Protein AF-A0A9P0ZAF4-F1 (afdb_monomer_lite)

Secondary structure (DSSP, 8-state):
-HHHHHHH-TT--HHHHHHHHHHHH-----HHHHHHHHHHHHHHHHHHHHHHHHHHHHHHHHHHHHSTTPPP--------

Radius of gyration: 19.59 Å; chains: 1; bounding box: 47×17×46 Å

Structure (mmCIF, N/CA/C/O backbone):
data_AF-A0A9P0ZAF4-F1
#
_e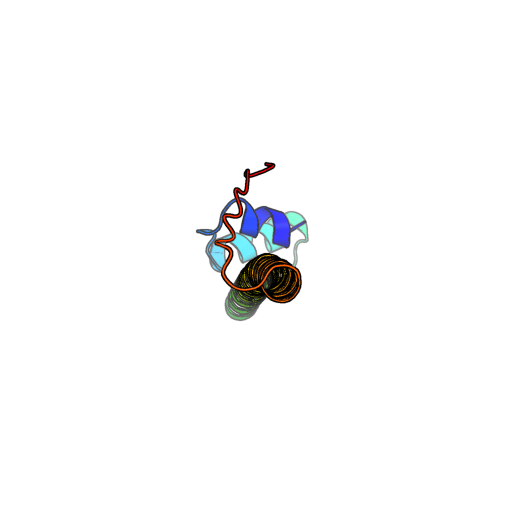ntry.id   AF-A0A9P0ZAF4-F1
#
loop_
_atom_site.group_PDB
_atom_site.id
_atom_site.type_symbol
_atom_site.label_atom_id
_atom_site.label_alt_id
_atom_site.label_comp_id
_atom_site.label_asym_id
_atom_site.label_entity_id
_atom_site.label_seq_id
_atom_site.pdbx_PDB_ins_code
_atom_site.Cartn_x
_atom_site.Cartn_y
_atom_site.Cartn_z
_atom_site.occupancy
_atom_site.B_iso_or_equiv
_atom_site.auth_seq_id
_atom_site.auth_comp_id
_atom_site.auth_asym_id
_atom_site.auth_atom_id
_atom_site.pdbx_PDB_model_num
ATOM 1 N N . MET A 1 1 ? -14.154 -8.220 0.142 1.00 62.88 1 MET A N 1
ATOM 2 C CA . MET A 1 1 ? -15.404 -7.627 0.666 1.00 62.88 1 MET A CA 1
ATOM 3 C C . MET A 1 1 ? -15.223 -6.219 1.247 1.00 62.88 1 MET A C 1
ATOM 5 O O . MET A 1 1 ? -15.744 -5.295 0.645 1.00 62.88 1 MET A O 1
ATOM 9 N N . TYR A 1 2 ? -14.497 -5.992 2.357 1.00 71.69 2 TYR A N 1
ATOM 10 C CA . TYR A 1 2 ? -14.231 -4.610 2.836 1.00 71.69 2 TYR A CA 1
ATOM 11 C C . TYR A 1 2 ? -12.990 -3.964 2.220 1.00 71.69 2 TYR A C 1
ATOM 13 O O . TYR A 1 2 ? -12.991 -2.761 1.996 1.00 71.69 2 TYR A O 1
ATOM 21 N N . GLU A 1 3 ? -11.970 -4.764 1.894 1.00 72.62 3 GLU A N 1
ATOM 22 C CA . GLU A 1 3 ? -10.822 -4.307 1.097 1.00 72.62 3 GLU A CA 1
ATOM 23 C C . GLU A 1 3 ? -11.279 -3.667 -0.218 1.00 72.62 3 GLU A C 1
ATOM 25 O O . GLU A 1 3 ? -10.896 -2.544 -0.510 1.00 72.62 3 GLU A O 1
ATOM 30 N N . GLU A 1 4 ? -12.165 -4.335 -0.960 1.00 77.12 4 GLU A N 1
ATOM 31 C CA . GLU A 1 4 ? -12.712 -3.836 -2.231 1.00 77.12 4 GLU A CA 1
ATOM 32 C C . GLU A 1 4 ? -13.515 -2.544 -2.046 1.00 77.12 4 GLU A C 1
ATOM 34 O O . GLU A 1 4 ? -13.270 -1.585 -2.763 1.00 77.12 4 GLU A O 1
ATOM 39 N N . LYS A 1 5 ? -14.387 -2.459 -1.029 1.00 75.88 5 LYS A N 1
ATOM 40 C CA . LYS A 1 5 ? -15.144 -1.227 -0.732 1.00 75.88 5 LYS A CA 1
ATOM 41 C C . LYS A 1 5 ? -14.237 -0.035 -0.395 1.00 75.88 5 LYS A C 1
ATOM 43 O O . LYS A 1 5 ? -14.555 1.096 -0.749 1.00 75.88 5 LYS A O 1
ATOM 48 N N . VAL A 1 6 ? -13.118 -0.280 0.290 1.00 75.56 6 VAL A N 1
ATOM 49 C CA . VAL A 1 6 ? -12.115 0.753 0.609 1.00 75.56 6 VAL A CA 1
ATOM 50 C C . VAL A 1 6 ? -11.281 1.114 -0.624 1.00 75.56 6 VAL A C 1
ATOM 52 O O . VAL A 1 6 ? -10.912 2.270 -0.795 1.00 75.56 6 VAL A O 1
ATOM 55 N N . VAL A 1 7 ? -11.004 0.156 -1.511 1.00 73.06 7 VAL A N 1
ATOM 56 C CA . VAL A 1 7 ? -10.322 0.414 -2.791 1.00 73.06 7 VAL A CA 1
ATOM 57 C C . VAL A 1 7 ? -11.215 1.225 -3.741 1.00 73.06 7 VAL A C 1
ATOM 59 O O . VAL A 1 7 ? -10.718 2.121 -4.419 1.00 73.06 7 VAL A O 1
ATOM 62 N N . GLU A 1 8 ? -12.519 0.944 -3.779 1.00 76.50 8 GLU A N 1
ATOM 63 C CA . GLU A 1 8 ? -13.509 1.676 -4.582 1.00 76.50 8 GLU A CA 1
ATOM 64 C C . GLU A 1 8 ? -13.759 3.096 -4.055 1.00 76.50 8 GLU A C 1
ATOM 66 O O . GLU A 1 8 ? -13.909 4.026 -4.849 1.00 76.50 8 GLU A O 1
ATOM 71 N N . ASN A 1 9 ? -13.760 3.285 -2.730 1.00 77.62 9 ASN A N 1
ATOM 72 C CA . ASN A 1 9 ? -13.844 4.598 -2.089 1.00 77.62 9 ASN A CA 1
ATOM 73 C C . ASN A 1 9 ? -12.629 4.860 -1.174 1.00 77.62 9 ASN A C 1
ATOM 75 O O . ASN A 1 9 ? -12.723 4.697 0.048 1.00 77.62 9 ASN A O 1
ATOM 79 N N . PRO A 1 10 ? -11.498 5.328 -1.734 1.00 70.56 10 PRO A N 1
ATOM 80 C CA . PRO A 1 10 ? -10.270 5.559 -0.973 1.00 70.56 10 PRO A CA 1
ATOM 81 C C . PRO A 1 10 ? -10.356 6.726 0.024 1.00 70.56 10 PRO A C 1
ATOM 83 O O . PRO A 1 10 ? -9.451 6.903 0.834 1.00 70.56 10 PRO A O 1
ATOM 86 N N . SER A 1 11 ? -11.429 7.523 0.000 1.00 77.56 11 SER A N 1
ATOM 87 C CA . SER A 1 11 ? -11.681 8.586 0.983 1.00 77.56 11 SER A CA 1
ATOM 88 C C . SER A 1 11 ? -12.498 8.115 2.193 1.00 77.56 11 SER A C 1
ATOM 90 O O . SER A 1 11 ? -12.833 8.933 3.050 1.00 77.56 11 SER A O 1
ATOM 92 N N . MET A 1 12 ? -12.826 6.820 2.275 1.00 81.25 12 MET A N 1
ATOM 93 C CA . MET A 1 12 ? -13.624 6.263 3.367 1.00 81.25 12 MET A CA 1
ATOM 94 C C . MET A 1 12 ? -12.930 6.448 4.722 1.00 81.25 12 MET A C 1
ATOM 96 O O . MET A 1 12 ? -11.801 6.006 4.945 1.00 81.25 12 MET A O 1
ATOM 100 N N . GLY A 1 13 ? -13.637 7.086 5.655 1.00 85.56 13 GLY A N 1
ATOM 101 C CA . GLY A 1 13 ? -13.122 7.368 6.993 1.00 85.56 13 GLY A CA 1
ATOM 102 C C . GLY A 1 13 ? -13.209 6.171 7.947 1.00 85.56 13 GLY A C 1
ATOM 103 O O . GLY A 1 13 ? -14.053 5.285 7.806 1.00 85.56 13 GLY A O 1
ATOM 104 N N . ALA A 1 14 ? -12.390 6.175 9.005 1.00 85.56 14 ALA A N 1
ATOM 105 C CA . ALA A 1 14 ? -12.393 5.117 10.026 1.00 85.56 14 ALA A CA 1
ATOM 106 C C . ALA A 1 14 ? -13.751 4.972 10.742 1.00 85.56 14 ALA A C 1
ATOM 108 O O . ALA A 1 14 ? -14.179 3.862 11.064 1.00 85.56 14 ALA A O 1
ATOM 109 N N . VAL A 1 15 ? -14.451 6.088 10.965 1.00 86.94 15 VAL A N 1
ATOM 110 C CA . VAL A 1 15 ? -15.797 6.110 11.562 1.00 86.94 15 VAL A CA 1
ATOM 111 C C . VAL A 1 15 ? -16.829 5.481 10.626 1.00 86.94 15 VAL A C 1
ATOM 113 O O . VAL A 1 15 ? -17.694 4.729 11.071 1.00 86.94 15 VAL A O 1
ATOM 116 N N . GLU A 1 16 ? -16.717 5.750 9.329 1.00 86.06 16 GLU A N 1
ATOM 117 C CA . GLU A 1 16 ? -17.619 5.224 8.307 1.00 86.06 16 GLU A CA 1
ATOM 118 C C . GLU A 1 16 ? -17.464 3.706 8.166 1.00 86.06 16 GLU A C 1
ATOM 120 O O . GLU A 1 16 ? -18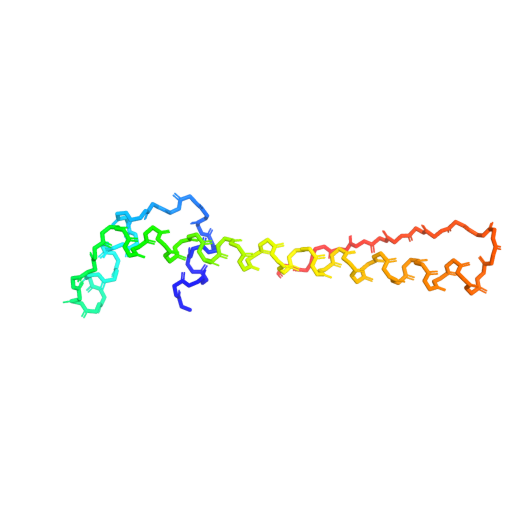.451 2.974 8.260 1.00 86.06 16 GLU A O 1
ATOM 125 N N . LEU A 1 17 ? -16.220 3.218 8.094 1.00 86.12 17 LEU A N 1
ATOM 126 C CA . LEU A 1 17 ? -15.915 1.786 8.079 1.00 86.12 17 LEU A CA 1
ATOM 127 C C . LEU A 1 17 ? -16.429 1.082 9.346 1.00 86.12 17 LEU A C 1
ATOM 129 O O . LEU A 1 17 ? -17.036 0.012 9.277 1.00 86.12 17 LEU A O 1
ATOM 133 N N . LYS A 1 18 ? -16.231 1.697 10.516 1.00 88.25 18 LYS A N 1
ATOM 134 C CA . LYS A 1 18 ? -16.746 1.183 11.793 1.00 88.25 18 LYS A CA 1
ATOM 135 C C . LYS A 1 18 ? -18.272 1.071 11.786 1.00 88.25 18 LYS A C 1
ATOM 137 O O . LYS A 1 18 ? -18.807 0.062 12.246 1.00 88.25 18 LYS A O 1
ATOM 142 N N . ASN A 1 19 ? -18.968 2.091 11.290 1.00 88.19 19 ASN A N 1
ATOM 143 C CA . ASN A 1 19 ? -20.428 2.100 11.226 1.00 88.19 19 ASN A CA 1
ATOM 144 C C . ASN A 1 19 ? -20.956 1.035 10.258 1.00 88.19 19 ASN A C 1
ATOM 146 O O . ASN A 1 19 ? -21.923 0.353 10.592 1.00 88.19 19 ASN A O 1
ATOM 150 N N . LEU A 1 20 ? -20.283 0.832 9.121 1.00 87.62 20 LEU A N 1
ATOM 151 C CA . LEU A 1 20 ? -20.568 -0.248 8.172 1.00 87.62 20 LEU A CA 1
ATOM 152 C C . LEU A 1 20 ? -20.469 -1.627 8.832 1.00 87.62 20 LEU A C 1
ATOM 154 O O . LEU A 1 20 ? -21.427 -2.397 8.800 1.00 87.62 20 LEU A O 1
ATOM 158 N N . ILE A 1 21 ? -19.350 -1.910 9.504 1.00 86.69 21 ILE A N 1
ATOM 159 C CA . ILE A 1 21 ? -19.133 -3.198 10.182 1.00 86.69 21 ILE A CA 1
ATOM 160 C C . ILE A 1 21 ? -20.164 -3.410 11.298 1.00 86.69 21 ILE A C 1
ATOM 162 O O . ILE A 1 21 ? -20.688 -4.512 11.473 1.00 86.69 21 ILE A O 1
ATOM 166 N N . LYS A 1 22 ? -20.493 -2.351 12.046 1.00 88.62 22 LYS A N 1
ATOM 167 C CA . LYS A 1 22 ? -21.511 -2.412 13.097 1.00 88.62 22 LYS A CA 1
ATOM 168 C C . LYS A 1 22 ? -22.907 -2.671 12.531 1.00 88.62 22 LYS A C 1
ATOM 170 O O . LYS A 1 22 ? -23.667 -3.414 13.144 1.00 88.62 22 LYS A O 1
ATOM 175 N N . ALA A 1 23 ? -23.255 -2.083 11.391 1.00 88.69 23 ALA A N 1
ATOM 176 C CA . ALA A 1 23 ? -24.549 -2.300 10.753 1.00 88.69 23 ALA A CA 1
ATOM 177 C C . ALA A 1 23 ? -24.679 -3.721 10.181 1.00 88.69 23 ALA A C 1
ATOM 179 O O . ALA A 1 23 ? -25.714 -4.359 10.356 1.00 88.69 23 ALA A O 1
ATOM 180 N N . GLU A 1 24 ? -23.622 -4.225 9.544 1.00 89.56 24 GLU A N 1
ATOM 181 C CA . GLU A 1 24 ? -23.640 -5.490 8.802 1.00 89.56 24 GLU A CA 1
ATOM 182 C C . GLU A 1 24 ? -23.450 -6.710 9.718 1.00 89.56 24 GLU A C 1
ATOM 184 O O . GLU A 1 24 ? -24.176 -7.695 9.602 1.00 89.56 24 GLU A O 1
ATOM 189 N N . TYR A 1 25 ? -22.542 -6.621 10.695 1.00 86.44 25 TYR A N 1
ATOM 190 C CA . TYR A 1 25 ? -22.183 -7.744 11.571 1.00 86.44 25 TYR A CA 1
ATOM 191 C C . TYR A 1 25 ? -22.616 -7.566 13.031 1.00 86.44 25 TYR A C 1
ATOM 193 O O . TYR A 1 25 ? -22.405 -8.463 13.844 1.00 86.44 25 TYR A O 1
ATOM 201 N N . LYS A 1 26 ? -23.209 -6.418 13.398 1.00 88.31 26 LYS A N 1
ATOM 202 C CA . LYS A 1 26 ? -23.563 -6.066 14.792 1.00 88.31 26 LYS A CA 1
ATOM 203 C C . LYS A 1 26 ? -22.380 -6.136 15.767 1.00 88.31 26 LYS A C 1
ATOM 205 O O . LYS A 1 26 ? -22.566 -6.276 16.974 1.00 88.31 26 LYS A O 1
ATOM 210 N N . LEU A 1 27 ? -21.159 -5.990 15.251 1.00 87.38 27 LEU A N 1
ATOM 211 C CA . LEU A 1 27 ? -19.925 -5.987 16.032 1.00 87.38 27 LEU A CA 1
ATOM 212 C C . LEU A 1 27 ? -19.543 -4.560 16.433 1.00 87.38 27 LEU A C 1
ATOM 214 O O . LEU A 1 27 ? -19.606 -3.629 15.631 1.00 87.38 27 LEU A O 1
ATOM 218 N N . ASN A 1 28 ? -19.096 -4.386 17.676 1.00 84.56 28 ASN A N 1
ATOM 219 C CA . ASN A 1 28 ? -18.517 -3.123 18.127 1.00 84.56 28 ASN A CA 1
ATOM 220 C C . ASN A 1 28 ? -17.008 -3.135 17.881 1.00 84.56 28 ASN A C 1
ATOM 222 O O . ASN A 1 28 ? -16.246 -3.740 18.631 1.00 84.56 28 ASN A O 1
ATOM 226 N N . VAL A 1 29 ? -16.586 -2.428 16.838 1.00 86.31 29 VAL A N 1
ATOM 227 C CA . VAL A 1 29 ? -15.174 -2.196 16.520 1.00 86.31 29 VAL A CA 1
ATOM 228 C C . VAL A 1 29 ? -14.769 -0.815 17.037 1.00 86.31 29 VAL A C 1
ATOM 230 O O . VAL A 1 29 ? -15.542 0.142 16.945 1.00 86.31 29 VAL A O 1
ATOM 233 N N . SER A 1 30 ? -13.573 -0.685 17.611 1.00 89.56 30 SER A N 1
ATOM 234 C CA . SER A 1 30 ? -13.058 0.628 18.006 1.00 89.56 30 SER A CA 1
ATOM 235 C C . SER A 1 30 ? -12.600 1.422 16.780 1.00 89.56 30 SER A C 1
ATOM 237 O O . SER A 1 30 ? -12.217 0.864 15.753 1.00 89.56 30 SER A O 1
ATOM 239 N N . GLU A 1 31 ? -12.603 2.748 16.879 1.00 88.00 31 GLU A N 1
ATOM 240 C CA . GLU A 1 31 ? -12.143 3.603 15.778 1.00 88.00 31 GLU A CA 1
ATOM 241 C C . GLU A 1 31 ? -10.662 3.364 15.445 1.00 88.00 31 GLU A C 1
ATOM 243 O O . GLU A 1 31 ? -10.279 3.329 14.278 1.00 88.00 31 GLU A O 1
ATOM 248 N N . SER A 1 32 ? -9.839 3.073 16.457 1.00 88.75 32 SER A N 1
ATOM 249 C CA . SER A 1 32 ? -8.423 2.744 16.266 1.00 88.75 32 SER A CA 1
ATOM 250 C C . SER A 1 32 ? -8.198 1.404 15.560 1.00 88.75 32 SER A C 1
ATOM 252 O O . SER A 1 32 ? -7.167 1.219 14.915 1.00 88.75 32 SER A O 1
ATOM 254 N N . MET A 1 33 ? -9.126 0.450 15.671 1.00 90.38 33 MET A N 1
ATOM 255 C CA . MET A 1 33 ? -9.083 -0.792 14.892 1.00 90.38 33 MET A CA 1
ATOM 256 C C . MET A 1 33 ? -9.465 -0.539 13.433 1.00 90.38 33 MET A C 1
ATOM 258 O O . MET A 1 33 ? -8.767 -1.012 12.542 1.00 90.38 33 MET A O 1
ATOM 262 N N . ALA A 1 34 ? -10.510 0.257 13.188 1.00 89.38 34 ALA A N 1
ATOM 263 C CA . ALA A 1 34 ? -10.917 0.631 11.834 1.00 89.38 34 ALA A CA 1
ATOM 264 C C . ALA A 1 34 ? -9.830 1.450 11.111 1.00 89.38 34 ALA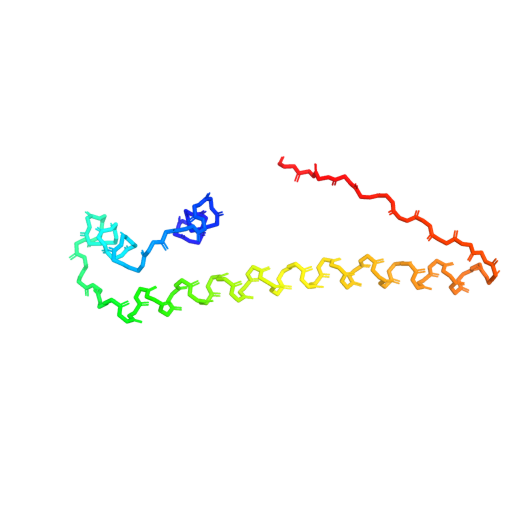 A C 1
ATOM 266 O O . ALA A 1 34 ? -9.507 1.168 9.962 1.00 89.38 34 ALA A O 1
ATOM 267 N N . SER A 1 35 ? -9.195 2.398 11.804 1.00 88.06 35 SER A N 1
ATOM 268 C CA . SER A 1 35 ? -8.078 3.184 11.265 1.00 88.06 35 SER A CA 1
ATOM 269 C C . SER A 1 35 ? -6.871 2.309 10.902 1.00 88.06 35 SER A C 1
ATOM 271 O O . SER A 1 35 ? -6.302 2.453 9.820 1.00 88.06 35 SER A O 1
ATOM 273 N N . ARG A 1 36 ? -6.512 1.342 11.760 1.00 89.88 36 ARG A N 1
ATOM 274 C CA . ARG A 1 36 ? -5.438 0.379 11.462 1.00 89.88 36 ARG A CA 1
ATOM 275 C C . ARG A 1 36 ? -5.768 -0.509 10.266 1.00 89.88 36 ARG A C 1
ATOM 277 O O . ARG A 1 36 ? -4.881 -0.773 9.462 1.00 89.88 36 ARG A O 1
ATOM 284 N N . ALA A 1 37 ? -7.023 -0.936 10.139 1.00 88.06 37 ALA A N 1
ATOM 285 C CA . ALA A 1 37 ? -7.472 -1.703 8.986 1.00 88.06 37 ALA A CA 1
ATOM 286 C C . ALA A 1 37 ? -7.327 -0.891 7.691 1.00 88.06 37 ALA A C 1
ATOM 288 O O . ALA A 1 37 ? -6.702 -1.378 6.758 1.00 88.06 37 ALA A O 1
ATOM 289 N N . LEU A 1 38 ? -7.802 0.361 7.657 1.00 87.56 38 LEU A N 1
ATOM 290 C CA . LEU A 1 38 ? -7.640 1.244 6.491 1.00 87.56 38 LEU A CA 1
ATOM 291 C C . LEU A 1 38 ? -6.171 1.390 6.079 1.00 87.56 38 LEU A C 1
ATOM 293 O O . LEU A 1 38 ? -5.836 1.193 4.913 1.00 87.56 38 LEU A O 1
ATOM 297 N N . LYS A 1 39 ? -5.285 1.646 7.046 1.00 88.06 39 LYS A N 1
ATOM 298 C CA . LYS A 1 39 ? -3.850 1.788 6.781 1.00 88.06 39 LYS A CA 1
ATOM 299 C C . LYS A 1 39 ? -3.232 0.514 6.197 1.00 88.06 39 LYS A C 1
ATOM 301 O O . LYS A 1 39 ? -2.464 0.591 5.245 1.00 88.06 39 LYS A O 1
ATOM 306 N N . ALA A 1 40 ? -3.589 -0.657 6.726 1.00 87.94 40 ALA A N 1
ATOM 307 C CA . ALA A 1 40 ? -3.094 -1.932 6.208 1.00 87.94 40 ALA A CA 1
ATOM 308 C C . ALA A 1 40 ? -3.530 -2.176 4.750 1.00 87.94 40 ALA A C 1
ATOM 310 O O . ALA A 1 40 ? -2.755 -2.690 3.943 1.00 87.94 40 ALA A O 1
ATOM 311 N N . ILE A 1 41 ? -4.755 -1.776 4.397 1.00 85.81 41 ILE A N 1
ATOM 312 C CA . ILE A 1 41 ? -5.282 -1.879 3.028 1.00 85.81 41 ILE A CA 1
ATOM 313 C C . ILE A 1 41 ? -4.525 -0.931 2.092 1.00 85.81 41 ILE A C 1
ATOM 315 O O . ILE A 1 41 ? -4.131 -1.319 0.991 1.00 85.81 41 ILE A O 1
ATOM 319 N N . GLU A 1 42 ? -4.267 0.296 2.539 1.00 83.69 42 GLU A N 1
ATOM 320 C CA . GLU A 1 42 ? -3.509 1.284 1.773 1.00 83.69 42 GLU A CA 1
ATOM 321 C C . GLU A 1 42 ? -2.060 0.832 1.524 1.00 83.69 42 GLU A C 1
ATOM 323 O O . GLU A 1 42 ? -1.578 0.876 0.390 1.00 83.69 42 GLU A O 1
ATOM 328 N N . GLU A 1 43 ? -1.381 0.314 2.550 1.00 85.69 43 GLU A N 1
ATOM 329 C CA . GLU A 1 43 ? -0.024 -0.240 2.442 1.00 85.69 43 GLU A CA 1
ATOM 330 C C . GLU A 1 43 ? 0.038 -1.427 1.466 1.00 85.69 43 GLU A C 1
ATOM 332 O O . GLU A 1 43 ? 0.969 -1.532 0.656 1.00 85.69 43 GLU A O 1
ATOM 337 N N . LYS A 1 44 ? -0.973 -2.303 1.489 1.00 85.12 44 LYS A N 1
ATOM 338 C CA . LYS A 1 44 ? -1.101 -3.428 0.551 1.00 85.12 44 LYS A CA 1
ATOM 339 C C . LYS A 1 44 ? -1.267 -2.943 -0.890 1.00 85.12 44 LYS A C 1
ATOM 341 O O . LYS A 1 44 ? -0.571 -3.439 -1.777 1.00 85.12 44 LYS A O 1
ATOM 346 N N . ASN A 1 45 ? -2.112 -1.937 -1.122 1.00 79.56 45 ASN A N 1
ATOM 347 C CA . ASN A 1 45 ? -2.282 -1.332 -2.445 1.00 79.56 45 ASN A CA 1
ATOM 348 C C . ASN A 1 45 ? -0.980 -0.698 -2.946 1.00 79.56 45 ASN A C 1
ATOM 350 O O . ASN A 1 45 ? -0.556 -0.970 -4.069 1.00 79.56 45 ASN A O 1
ATOM 354 N N . GLN A 1 46 ? -0.299 0.093 -2.113 1.00 79.81 46 GLN A N 1
ATOM 355 C CA . GLN A 1 46 ? 0.990 0.692 -2.475 1.00 79.81 46 GLN A CA 1
ATOM 356 C C . GLN A 1 46 ? 2.046 -0.367 -2.815 1.00 79.81 46 GLN A C 1
ATOM 358 O O . GLN A 1 46 ? 2.841 -0.173 -3.736 1.00 79.81 46 GLN A O 1
ATOM 363 N N . THR A 1 47 ? 2.054 -1.489 -2.097 1.00 79.12 47 THR A N 1
ATOM 364 C CA . THR A 1 47 ? 2.967 -2.608 -2.365 1.00 79.12 47 THR A CA 1
ATOM 365 C C . THR A 1 47 ? 2.650 -3.264 -3.709 1.00 79.12 47 THR A C 1
ATOM 367 O O . THR A 1 47 ? 3.554 -3.445 -4.521 1.00 79.12 47 THR A O 1
ATOM 370 N N . ALA A 1 48 ? 1.370 -3.505 -4.009 1.00 77.19 48 ALA A N 1
ATOM 371 C CA . ALA A 1 48 ? 0.942 -4.036 -5.303 1.00 77.19 48 ALA A CA 1
ATOM 372 C C . ALA A 1 48 ? 1.334 -3.116 -6.476 1.00 77.19 48 ALA A C 1
ATOM 374 O O . ALA A 1 48 ? 1.837 -3.597 -7.493 1.00 77.19 48 ALA A O 1
ATOM 375 N N . PHE A 1 49 ? 1.181 -1.794 -6.328 1.00 78.00 49 PHE A N 1
ATOM 376 C CA . PHE A 1 49 ? 1.661 -0.831 -7.326 1.00 78.00 49 PHE A CA 1
ATOM 377 C C . PHE A 1 49 ? 3.181 -0.902 -7.497 1.00 78.00 49 PHE A C 1
ATOM 379 O O . PHE A 1 49 ? 3.667 -0.996 -8.626 1.00 78.00 49 PHE A O 1
ATOM 386 N N . LYS A 1 50 ? 3.945 -0.907 -6.397 1.00 83.00 50 LYS A N 1
ATOM 387 C CA . LYS A 1 50 ? 5.412 -1.032 -6.443 1.00 83.00 50 LYS A CA 1
ATOM 388 C C . LYS A 1 50 ? 5.851 -2.299 -7.177 1.00 83.00 50 LYS A C 1
ATOM 390 O O . LYS A 1 50 ? 6.761 -2.232 -8.003 1.00 83.00 50 LYS A O 1
ATOM 395 N N . ASP A 1 51 ? 5.183 -3.422 -6.937 1.00 85.31 51 ASP A N 1
ATOM 396 C CA . ASP A 1 5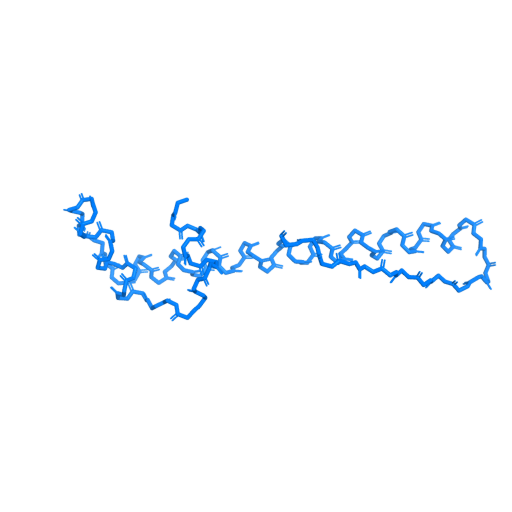1 ? 5.491 -4.689 -7.598 1.00 85.31 51 ASP A CA 1
ATOM 397 C C . ASP A 1 51 ? 5.181 -4.658 -9.100 1.00 85.31 51 ASP A C 1
ATOM 399 O O . ASP A 1 51 ? 5.962 -5.178 -9.900 1.00 85.31 51 ASP A O 1
ATOM 403 N N . GLN A 1 52 ? 4.085 -4.013 -9.515 1.00 84.38 52 GLN A N 1
ATOM 404 C CA . GLN A 1 52 ? 3.771 -3.821 -10.936 1.00 84.3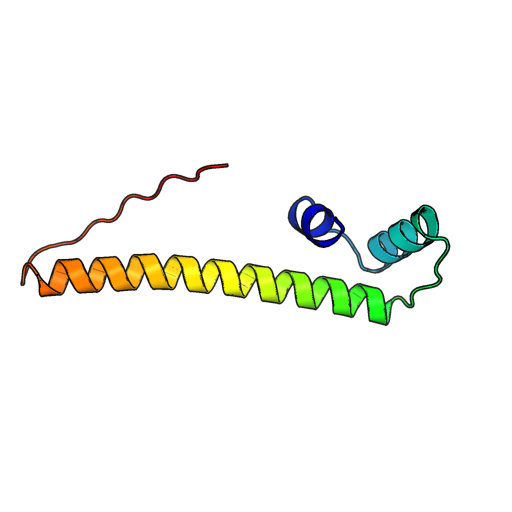8 52 GLN A CA 1
ATOM 405 C C . GLN A 1 52 ? 4.838 -2.978 -11.646 1.00 84.38 52 GLN A C 1
ATOM 407 O O . GLN A 1 52 ? 5.337 -3.377 -12.700 1.00 84.38 52 GLN A O 1
ATOM 412 N N . PHE A 1 53 ? 5.254 -1.856 -11.048 1.00 85.69 53 PHE A N 1
ATOM 413 C CA . PHE A 1 53 ? 6.336 -1.030 -11.594 1.00 85.69 53 PHE A CA 1
ATOM 414 C C . PHE A 1 53 ? 7.663 -1.786 -11.655 1.00 85.69 53 PHE A C 1
ATOM 416 O O . PHE A 1 53 ? 8.383 -1.685 -12.649 1.00 85.69 53 PHE A O 1
ATOM 423 N N . LYS A 1 54 ? 7.971 -2.589 -10.630 1.00 90.06 54 LYS A N 1
ATOM 424 C CA . LYS A 1 54 ? 9.173 -3.426 -10.606 1.00 90.06 54 LYS A CA 1
ATOM 425 C C . LYS A 1 54 ? 9.179 -4.435 -11.754 1.00 90.06 54 LYS A C 1
ATOM 427 O O . LYS A 1 54 ? 10.201 -4.582 -12.410 1.00 90.06 54 LYS A O 1
ATOM 432 N N . LYS A 1 55 ? 8.048 -5.081 -12.050 1.00 90.75 55 LYS A N 1
ATOM 433 C CA . LYS A 1 55 ? 7.933 -6.007 -13.193 1.00 90.75 55 LYS A CA 1
ATOM 434 C C . LYS A 1 55 ? 8.189 -5.313 -14.530 1.00 90.75 55 LYS A C 1
ATOM 436 O O . LYS A 1 55 ? 8.962 -5.825 -15.331 1.00 90.75 55 LYS A O 1
ATOM 441 N N . ILE A 1 56 ? 7.583 -4.143 -14.749 1.00 90.81 56 ILE A N 1
ATOM 442 C CA . ILE A 1 56 ? 7.786 -3.356 -15.978 1.00 90.81 56 ILE A CA 1
ATOM 443 C C . ILE A 1 56 ? 9.260 -2.967 -16.126 1.00 90.81 56 ILE A C 1
ATOM 445 O O . ILE A 1 56 ? 9.833 -3.108 -17.204 1.00 90.81 56 ILE A O 1
ATOM 449 N N . ARG A 1 57 ? 9.883 -2.509 -15.035 1.00 90.44 57 ARG A N 1
ATOM 450 C CA . ARG A 1 57 ? 11.304 -2.161 -15.010 1.00 90.44 57 ARG A CA 1
ATOM 451 C C . ARG A 1 57 ? 12.186 -3.366 -15.337 1.00 90.44 57 ARG A C 1
ATOM 453 O O . ARG A 1 57 ? 13.038 -3.249 -16.208 1.00 90.44 57 ARG A O 1
ATOM 460 N N . ASN A 1 58 ? 11.979 -4.494 -14.662 1.00 93.62 58 ASN A N 1
ATOM 461 C CA . ASN A 1 58 ? 12.769 -5.705 -14.885 1.00 93.62 58 ASN A CA 1
ATOM 462 C C . ASN A 1 58 ? 12.676 -6.156 -16.347 1.00 93.62 58 ASN A C 1
ATOM 464 O O . ASN A 1 58 ? 13.692 -6.450 -16.961 1.00 93.62 58 ASN A O 1
ATOM 468 N N . TYR A 1 59 ? 11.473 -6.127 -16.927 1.00 91.75 59 TYR A N 1
ATOM 469 C CA . TYR A 1 59 ? 11.284 -6.442 -18.341 1.00 91.75 59 TYR A CA 1
ATOM 470 C C . TYR A 1 59 ? 12.045 -5.473 -19.261 1.00 91.75 59 TYR A C 1
ATOM 472 O O . TYR A 1 59 ? 12.688 -5.900 -20.216 1.00 91.75 59 TYR A O 1
ATOM 480 N N . ALA A 1 60 ? 12.037 -4.170 -18.956 1.00 89.19 60 ALA A N 1
ATOM 481 C CA . ALA A 1 60 ? 12.831 -3.198 -19.709 1.00 89.19 60 ALA A CA 1
ATOM 482 C C . ALA A 1 60 ? 14.336 -3.504 -19.641 1.00 89.19 60 ALA A C 1
ATOM 484 O O . ALA A 1 60 ? 15.028 -3.422 -20.655 1.00 89.19 60 ALA A O 1
ATOM 485 N N . GLU A 1 61 ? 14.835 -3.866 -18.457 1.00 90.44 61 GLU A N 1
ATOM 486 C CA . GLU A 1 61 ? 16.236 -4.239 -18.241 1.00 90.44 61 GLU A CA 1
ATOM 487 C C . GLU A 1 61 ? 16.608 -5.514 -19.014 1.00 90.44 61 GLU A C 1
ATOM 489 O O . GLU A 1 61 ? 17.646 -5.535 -19.674 1.00 90.44 61 GLU A O 1
ATOM 494 N N . GLU A 1 62 ? 15.748 -6.536 -19.017 1.00 91.50 62 GLU A N 1
ATOM 495 C CA . GLU A 1 62 ? 15.929 -7.758 -19.817 1.00 91.50 62 GLU A CA 1
ATOM 496 C C . GLU A 1 62 ? 15.999 -7.456 -21.324 1.00 91.50 62 GLU A C 1
ATOM 498 O O . GLU A 1 62 ? 16.872 -7.971 -22.034 1.00 91.50 62 GLU A O 1
ATOM 503 N N . CYS A 1 63 ? 15.128 -6.575 -21.827 1.00 89.62 63 CYS A N 1
ATOM 504 C CA . CYS A 1 63 ? 15.164 -6.139 -23.224 1.00 89.62 63 CYS A CA 1
ATOM 505 C C . CYS A 1 63 ? 16.469 -5.402 -23.570 1.00 89.62 63 CYS A C 1
ATOM 507 O O . CYS A 1 63 ? 17.061 -5.669 -24.617 1.00 89.62 63 CYS A O 1
ATOM 509 N N . LEU A 1 64 ? 16.945 -4.513 -22.690 1.00 90.69 64 LEU A N 1
ATOM 510 C CA . LEU A 1 64 ? 18.200 -3.775 -22.883 1.00 90.69 64 LEU A CA 1
ATOM 511 C C . LEU A 1 64 ? 19.429 -4.690 -22.868 1.00 90.69 64 LEU A C 1
ATOM 513 O O . LEU A 1 64 ? 20.361 -4.474 -23.640 1.00 90.69 64 LEU A O 1
ATOM 517 N N . GLN A 1 65 ? 19.438 -5.716 -22.012 1.00 89.75 65 GLN A N 1
ATOM 518 C CA . GLN A 1 65 ? 20.516 -6.710 -21.977 1.00 89.75 65 GLN A CA 1
ATOM 519 C C . GLN A 1 65 ? 20.555 -7.556 -23.252 1.00 89.75 65 GLN A C 1
ATOM 521 O O . GLN A 1 65 ? 21.633 -7.900 -23.732 1.00 89.75 65 GLN A O 1
ATOM 526 N N . SER A 1 66 ? 19.384 -7.866 -23.812 1.00 86.94 66 SER A N 1
ATOM 527 C CA . SER A 1 66 ? 19.266 -8.671 -25.030 1.00 86.94 66 SER A CA 1
ATOM 528 C C . SER A 1 66 ? 19.712 -7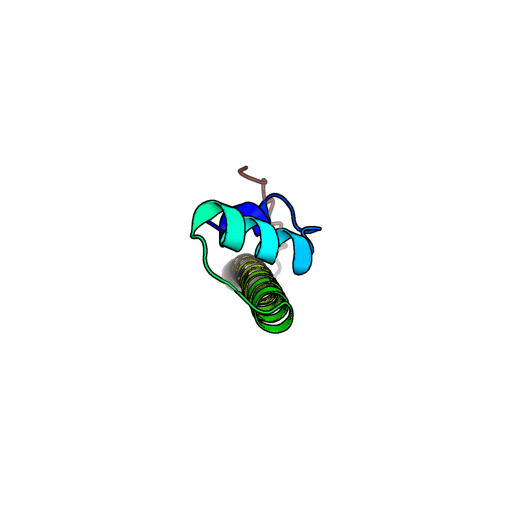.910 -26.282 1.00 86.94 66 SER A C 1
ATOM 530 O O . SER A 1 66 ? 20.249 -8.513 -27.209 1.00 86.94 66 SER A O 1
ATOM 532 N N . ILE A 1 67 ? 19.495 -6.589 -26.321 1.00 85.06 67 ILE A N 1
ATOM 533 C CA . ILE A 1 67 ? 19.869 -5.731 -27.453 1.00 85.06 67 ILE A CA 1
ATOM 534 C C . ILE A 1 67 ? 20.603 -4.486 -26.923 1.00 85.06 67 ILE A C 1
ATOM 536 O O . ILE A 1 67 ? 19.976 -3.451 -26.670 1.00 85.06 67 ILE A O 1
ATOM 540 N N . PRO A 1 68 ? 21.937 -4.556 -26.769 1.00 80.94 68 PRO A N 1
ATOM 541 C CA . PRO A 1 68 ? 22.741 -3.436 -26.291 1.00 80.94 68 PRO A CA 1
ATOM 542 C C . PRO A 1 68 ? 22.597 -2.208 -27.203 1.00 80.94 68 PRO A C 1
ATOM 544 O O . PRO A 1 68 ? 22.471 -2.345 -28.419 1.00 80.94 68 PRO A O 1
ATOM 547 N N . ASN A 1 69 ? 22.652 -1.002 -26.629 1.00 82.62 69 ASN A N 1
ATOM 548 C CA . ASN A 1 69 ? 22.498 0.292 -27.325 1.00 82.62 69 ASN A CA 1
ATOM 549 C C . ASN A 1 69 ? 21.129 0.542 -27.985 1.00 82.62 69 ASN A C 1
ATOM 551 O O . ASN A 1 69 ? 20.988 1.481 -28.769 1.00 82.62 69 ASN A O 1
ATOM 555 N N . SER A 1 70 ? 20.119 -0.271 -27.677 1.00 81.06 70 SER A N 1
ATOM 556 C CA . SER A 1 70 ? 18.744 -0.014 -28.100 1.00 81.06 70 SER A CA 1
ATOM 557 C C . SER A 1 70 ? 17.989 0.842 -27.080 1.00 81.06 70 SER A C 1
ATOM 559 O O . SER A 1 70 ? 18.352 0.920 -25.906 1.00 81.06 70 SER A O 1
ATOM 561 N N . THR A 1 71 ? 16.913 1.484 -27.532 1.00 87.12 71 THR A N 1
ATOM 562 C CA . THR A 1 71 ? 15.982 2.208 -26.661 1.00 87.12 71 THR A CA 1
ATOM 563 C C . THR A 1 71 ? 14.727 1.368 -26.478 1.00 87.12 71 THR A C 1
ATOM 565 O O . THR A 1 71 ? 14.037 1.061 -27.450 1.00 87.12 71 THR A O 1
ATOM 568 N N . VAL A 1 72 ? 14.401 1.026 -25.231 1.00 85.31 72 VAL A N 1
ATOM 569 C CA . VAL A 1 72 ? 13.188 0.272 -24.895 1.00 85.31 72 VAL A CA 1
ATOM 570 C C . VAL A 1 72 ? 12.077 1.241 -24.498 1.00 85.31 72 VAL A C 1
ATOM 572 O O . VAL A 1 72 ? 12.231 2.035 -23.573 1.00 85.31 72 VAL A O 1
ATOM 575 N N . VAL A 1 73 ? 10.939 1.163 -25.190 1.00 88.81 73 VAL A N 1
ATOM 576 C CA . VAL A 1 73 ? 9.732 1.945 -24.888 1.00 88.81 73 VAL A CA 1
ATOM 577 C C . VAL A 1 73 ? 8.595 0.981 -24.582 1.00 88.81 73 VAL A C 1
ATOM 579 O O . VAL A 1 73 ? 8.102 0.292 -25.474 1.00 88.81 73 VAL A O 1
ATOM 582 N N . ILE A 1 74 ? 8.156 0.947 -23.323 1.00 86.50 74 ILE A N 1
ATOM 583 C CA . ILE A 1 74 ? 7.039 0.103 -22.887 1.00 86.50 74 ILE A CA 1
ATOM 584 C C . ILE A 1 74 ? 5.770 0.949 -22.853 1.00 86.50 74 ILE A C 1
ATOM 586 O O . ILE A 1 74 ? 5.677 1.921 -22.105 1.00 86.50 74 ILE A O 1
ATOM 590 N N . LYS A 1 75 ? 4.778 0.564 -23.660 1.00 89.38 75 LYS A N 1
ATOM 591 C CA . LYS A 1 75 ? 3.435 1.150 -23.631 1.00 89.38 75 LYS A CA 1
ATOM 592 C C . LYS A 1 75 ? 2.530 0.258 -22.796 1.00 89.38 75 LYS A C 1
ATOM 594 O O . LYS A 1 75 ? 2.331 -0.904 -23.139 1.00 89.38 75 LYS A O 1
ATOM 599 N N . THR A 1 76 ? 1.977 0.800 -21.720 1.00 84.19 76 THR A N 1
ATOM 600 C CA . THR A 1 76 ? 0.983 0.108 -20.900 1.00 84.19 76 THR A CA 1
ATOM 601 C C . THR A 1 76 ? -0.408 0.663 -21.181 1.00 84.19 76 THR A C 1
ATOM 603 O O . THR A 1 76 ? -0.587 1.858 -21.415 1.00 84.19 76 THR A O 1
ATOM 606 N N . VAL A 1 77 ? -1.403 -0.220 -21.172 1.00 86.31 77 VAL A N 1
ATOM 607 C CA . VAL A 1 77 ? -2.823 0.140 -21.207 1.00 86.31 77 VAL A CA 1
ATOM 608 C C . VAL A 1 77 ? -3.449 -0.246 -19.879 1.00 86.31 77 VAL A C 1
ATOM 610 O O . VAL A 1 77 ? -3.160 -1.309 -19.329 1.00 86.31 77 VAL A O 1
ATOM 613 N N . ARG A 1 78 ? -4.298 0.632 -19.348 1.00 76.88 78 ARG A N 1
ATOM 614 C CA . ARG A 1 78 ? -5.089 0.320 -18.162 1.00 76.88 78 ARG A CA 1
ATOM 615 C C . ARG A 1 78 ? -6.199 -0.640 -18.581 1.00 76.88 78 ARG A C 1
ATOM 617 O O . ARG A 1 78 ? -7.076 -0.251 -19.345 1.00 76.88 78 ARG A O 1
ATOM 624 N N . VAL A 1 79 ? -6.151 -1.868 -18.080 1.00 66.88 79 VAL A N 1
ATOM 625 C CA . VAL A 1 79 ? -7.281 -2.797 -18.149 1.00 66.88 79 VAL A CA 1
ATOM 626 C C . VAL A 1 79 ? -8.059 -2.593 -16.854 1.00 66.88 79 VAL A C 1
ATOM 628 O O . VAL A 1 79 ? -7.510 -2.820 -15.776 1.00 66.88 79 VAL A O 1
ATOM 631 N N . VAL A 1 80 ? -9.254 -2.012 -16.974 1.00 53.03 80 VAL A N 1
ATOM 632 C CA . VAL A 1 80 ? -10.181 -1.758 -15.859 1.00 53.03 80 VAL A CA 1
ATOM 633 C C . VAL A 1 80 ? -11.108 -2.949 -15.725 1.00 53.03 80 VAL A C 1
ATOM 635 O O . VAL A 1 80 ? -11.588 -3.406 -16.787 1.00 53.03 80 VAL A O 1
#

pLDDT: mean 84.14, std 7.0, range [53.03, 93.62]

Organism: Cuscuta europaea (NCBI:txid41803)

Foldseek 3Di:
DVLVVCVVPVVQALVNQQVVCCVPVVDRDDSVRSVVVSVVSVVVVVVVVVVVVVVVVVVLVVVCVVPPPDDDDDDDDDDD

Sequence (80 aa):
MYEEKVVENPSMGAVELKNLIKAEYKLNVSESMASRALKAIEEKNQTAFKDQFKKIRNYAEECLQSIPNSTVVIKTVRVV